Protein AF-A0A522KPE3-F1 (afdb_monomer)

Mean predicted aligned error: 4.63 Å

Sequence (146 aa):
MMLVTSAAWFEASLLEARNASLITDRLQAFHAADGALSLCTRALVNGSMFAPSAPLQPGEPAGWRQKGTFEAQAVVPVVTWPGSARLPQCLVEAWRIDSRPAARAFVVTARGFGVDDDTQSWLQAQIVFEGTRVERHWRRVVARPF

Structure (mmCIF, N/CA/C/O backbone):
data_AF-A0A522KPE3-F1
#
_entry.id   AF-A0A522KPE3-F1
#
loop_
_atom_site.group_PDB
_atom_site.id
_atom_site.type_symbol
_atom_site.label_atom_id
_atom_site.label_alt_id
_atom_site.label_comp_id
_atom_site.label_asym_id
_atom_site.label_entity_id
_atom_site.label_seq_id
_atom_site.pdbx_PDB_ins_code
_atom_site.Cartn_x
_atom_site.Cartn_y
_atom_site.Cartn_z
_atom_site.occupancy
_atom_site.B_iso_or_equiv
_atom_site.auth_seq_id
_atom_site.auth_comp_id
_atom_site.auth_asym_id
_atom_site.auth_atom_id
_atom_site.pdbx_PDB_model_num
ATOM 1 N N . MET A 1 1 ? 36.578 16.292 -35.409 1.00 63.03 1 MET A N 1
ATOM 2 C CA . MET A 1 1 ? 35.733 16.847 -34.326 1.00 63.03 1 MET A CA 1
ATOM 3 C C . MET A 1 1 ? 34.262 16.424 -34.404 1.00 63.03 1 MET A C 1
ATOM 5 O O . MET A 1 1 ? 33.713 16.173 -33.345 1.00 63.03 1 MET A O 1
ATOM 9 N N . MET A 1 2 ? 33.641 16.246 -35.585 1.00 75.88 2 MET A N 1
ATOM 10 C CA . MET A 1 2 ? 32.237 15.775 -35.690 1.00 75.88 2 MET A CA 1
ATOM 11 C C . MET A 1 2 ? 31.955 14.411 -35.027 1.00 75.88 2 MET A C 1
ATOM 13 O O . MET A 1 2 ? 30.932 14.256 -34.376 1.00 75.88 2 MET A O 1
ATOM 17 N N . LEU A 1 3 ? 32.862 13.431 -35.137 1.00 81.12 3 LEU A N 1
ATOM 18 C CA . LEU A 1 3 ? 32.642 12.099 -34.545 1.00 81.12 3 LEU A CA 1
ATOM 19 C C . LEU A 1 3 ? 32.606 12.124 -33.011 1.00 81.12 3 LEU A C 1
ATOM 21 O O . LEU A 1 3 ? 31.800 11.430 -32.403 1.00 81.12 3 LEU A O 1
ATOM 25 N N . VAL A 1 4 ? 33.446 12.960 -32.390 1.00 81.69 4 VAL A N 1
ATOM 26 C CA . VAL A 1 4 ? 33.497 13.110 -30.927 1.00 81.69 4 VAL A CA 1
ATOM 27 C C . VAL A 1 4 ? 32.208 13.746 -30.416 1.00 81.69 4 VAL A C 1
ATOM 29 O O . VAL A 1 4 ? 31.653 13.289 -29.422 1.00 81.69 4 VAL A O 1
ATOM 32 N N . THR A 1 5 ? 31.686 14.756 -31.120 1.00 85.75 5 THR A N 1
ATOM 33 C CA . THR A 1 5 ? 30.407 15.364 -30.747 1.00 85.75 5 THR A CA 1
ATOM 34 C C . THR A 1 5 ? 29.259 14.380 -30.948 1.00 85.75 5 THR A C 1
ATOM 36 O O . THR A 1 5 ? 28.463 14.213 -30.034 1.00 85.75 5 THR A O 1
ATOM 39 N N . SER A 1 6 ? 29.188 13.670 -32.081 1.00 90.12 6 SER A N 1
ATOM 40 C CA . SER A 1 6 ? 28.140 12.666 -32.324 1.00 90.12 6 SER A CA 1
ATOM 41 C C . SER A 1 6 ? 28.137 11.543 -31.282 1.00 90.12 6 SER A C 1
ATOM 43 O O . SER A 1 6 ? 27.066 11.165 -30.816 1.00 90.12 6 SER A O 1
ATOM 45 N N . ALA A 1 7 ? 29.313 11.053 -30.872 1.00 90.81 7 ALA A N 1
ATOM 46 C CA . ALA A 1 7 ? 29.426 10.063 -29.802 1.00 90.81 7 ALA A CA 1
ATOM 47 C C . ALA A 1 7 ? 28.911 10.613 -28.460 1.00 90.81 7 ALA A C 1
ATOM 49 O O . ALA A 1 7 ? 28.116 9.956 -27.794 1.00 90.81 7 ALA A O 1
ATOM 50 N N . ALA A 1 8 ? 29.284 11.845 -28.098 1.00 91.75 8 ALA A N 1
ATOM 51 C CA . ALA A 1 8 ? 28.796 12.483 -26.875 1.00 91.75 8 ALA A CA 1
ATOM 52 C C . ALA A 1 8 ? 27.266 12.678 -26.873 1.00 91.75 8 ALA A C 1
ATOM 54 O O . ALA A 1 8 ? 26.616 12.418 -25.863 1.00 91.75 8 ALA A O 1
ATOM 55 N N . TRP A 1 9 ? 26.674 13.085 -28.003 1.00 92.00 9 TRP A N 1
ATOM 56 C CA . TRP A 1 9 ? 25.217 13.223 -28.147 1.00 92.00 9 TRP A CA 1
ATOM 57 C C . TRP A 1 9 ? 24.482 11.885 -28.035 1.00 92.00 9 TRP A C 1
ATOM 59 O O . TRP A 1 9 ? 23.398 11.827 -27.450 1.00 92.00 9 TRP A O 1
ATOM 69 N N . PHE A 1 10 ? 25.058 10.813 -28.580 1.00 93.75 10 PHE A N 1
ATOM 70 C CA . PHE A 1 10 ? 24.488 9.474 -28.472 1.00 93.75 10 PHE A CA 1
ATOM 71 C C . PHE A 1 10 ? 24.475 8.986 -27.019 1.00 93.75 10 PHE A C 1
ATOM 73 O O . PHE A 1 10 ? 23.423 8.577 -26.529 1.00 93.75 10 PHE A O 1
ATOM 80 N N . GLU A 1 11 ? 25.594 9.115 -26.302 1.00 95.44 11 GLU A N 1
ATOM 81 C CA . GLU A 1 11 ? 25.673 8.754 -24.880 1.00 95.44 11 GLU A CA 1
ATOM 82 C C . GLU A 1 11 ? 24.715 9.586 -24.018 1.00 95.44 11 GLU A C 1
ATOM 84 O O . GLU A 1 11 ? 24.019 9.041 -23.161 1.00 95.44 11 GLU A O 1
ATOM 89 N N . ALA A 1 12 ? 24.600 10.892 -24.286 1.00 94.44 12 ALA A N 1
ATOM 90 C CA . ALA A 1 12 ? 23.625 11.747 -23.612 1.00 94.44 12 ALA A CA 1
ATOM 91 C C . ALA A 1 12 ? 22.182 11.280 -23.871 1.00 94.44 12 ALA A C 1
ATOM 93 O O . ALA A 1 12 ? 21.390 11.160 -22.940 1.00 94.44 12 ALA A O 1
ATOM 94 N N . SER A 1 13 ? 21.849 10.942 -25.119 1.00 95.25 13 SER A N 1
ATOM 95 C CA . SER A 1 13 ? 20.512 10.451 -25.482 1.00 95.25 13 SER A CA 1
ATOM 96 C C . SER A 1 13 ? 20.192 9.105 -24.822 1.00 95.25 13 SER A C 1
ATOM 98 O O . SER A 1 13 ? 19.067 8.885 -24.376 1.00 95.25 13 SER A O 1
ATOM 100 N N . LEU A 1 14 ? 21.179 8.207 -24.715 1.00 96.31 14 LEU A N 1
ATOM 101 C CA . LEU A 1 14 ? 21.033 6.941 -23.994 1.00 96.31 14 LEU A CA 1
ATOM 102 C C . LEU A 1 14 ? 20.814 7.154 -22.495 1.00 96.31 14 LEU A C 1
ATOM 104 O O . LEU A 1 14 ? 19.989 6.461 -21.894 1.00 96.31 14 LEU A O 1
ATOM 108 N N . LEU A 1 15 ? 21.537 8.096 -21.887 1.00 96.75 15 LEU A N 1
ATOM 109 C CA . LEU A 1 15 ? 21.359 8.445 -20.482 1.00 96.75 15 LEU A CA 1
ATOM 110 C C . LEU A 1 15 ? 19.945 8.981 -20.220 1.00 96.75 15 LEU A C 1
ATOM 112 O O . LEU A 1 15 ? 19.282 8.510 -19.295 1.00 96.75 15 LEU A O 1
ATOM 116 N N . GLU A 1 16 ? 19.460 9.895 -21.062 1.00 96.00 16 GLU A N 1
ATOM 117 C CA . GLU A 1 16 ? 18.104 10.447 -20.961 1.00 96.00 16 GLU A CA 1
ATOM 118 C C . GLU A 1 16 ? 17.030 9.367 -21.132 1.00 96.00 16 GLU A C 1
ATOM 120 O O . GLU A 1 16 ? 16.095 9.286 -20.334 1.00 96.00 16 GLU A O 1
ATOM 125 N N . ALA A 1 17 ? 17.188 8.469 -22.110 1.00 95.62 17 ALA A N 1
ATOM 126 C CA . ALA A 1 17 ? 16.257 7.360 -22.315 1.00 95.62 17 ALA A CA 1
ATOM 127 C C . ALA A 1 17 ? 16.183 6.427 -21.092 1.00 95.62 17 ALA A C 1
ATOM 129 O O . ALA A 1 17 ? 15.095 6.027 -20.668 1.00 95.62 17 ALA A O 1
ATOM 130 N N . ARG A 1 18 ? 17.331 6.113 -20.476 1.00 94.69 18 ARG A N 1
ATOM 131 C CA . ARG A 1 18 ? 17.386 5.315 -19.240 1.00 94.69 18 ARG A CA 1
ATOM 132 C C . ARG A 1 18 ? 16.726 6.044 -18.073 1.00 94.69 18 ARG A C 1
ATOM 134 O O . ARG A 1 18 ? 15.966 5.430 -17.329 1.00 94.69 18 ARG A O 1
ATOM 141 N N . ASN A 1 19 ? 16.979 7.342 -17.925 1.00 95.19 19 ASN A N 1
ATOM 142 C CA . ASN A 1 19 ? 16.378 8.145 -16.866 1.00 95.19 19 ASN A CA 1
ATOM 143 C C . ASN A 1 19 ? 14.849 8.214 -17.004 1.00 95.19 19 ASN A C 1
ATOM 145 O O . ASN A 1 19 ? 14.135 7.994 -16.026 1.00 95.19 19 ASN A O 1
ATOM 149 N N . ALA A 1 20 ? 14.342 8.425 -18.222 1.00 95.62 20 ALA A N 1
ATOM 150 C CA . ALA A 1 20 ? 12.910 8.404 -18.504 1.00 95.62 20 ALA A CA 1
ATOM 151 C C . ALA A 1 20 ? 12.279 7.060 -18.106 1.00 95.62 20 ALA A C 1
ATOM 153 O O . ALA A 1 20 ? 11.282 7.046 -17.387 1.00 95.62 20 ALA A O 1
ATOM 154 N N . SER A 1 21 ? 12.907 5.937 -18.477 1.00 94.31 21 SER A N 1
ATOM 155 C CA . SER A 1 21 ? 12.441 4.601 -18.085 1.00 94.31 21 SER A CA 1
ATOM 156 C C . SER A 1 21 ? 12.389 4.422 -16.564 1.00 94.31 21 SER A C 1
ATOM 158 O O . SER A 1 21 ? 11.400 3.911 -16.044 1.00 94.31 21 SER A O 1
ATOM 160 N N . LEU A 1 22 ? 13.420 4.869 -15.836 1.00 94.75 22 LEU A N 1
ATOM 161 C CA . LEU A 1 22 ? 13.467 4.787 -14.370 1.00 94.75 22 LEU A CA 1
ATOM 162 C C . LEU A 1 22 ? 12.395 5.655 -13.698 1.00 94.75 22 LEU A C 1
ATOM 164 O O . LEU A 1 22 ? 11.862 5.288 -12.650 1.00 94.75 22 LEU A O 1
ATOM 168 N N . ILE A 1 23 ? 12.086 6.823 -14.264 1.00 96.06 23 ILE A N 1
ATOM 169 C CA . ILE A 1 23 ? 11.023 7.698 -13.756 1.00 96.06 23 ILE A CA 1
ATOM 170 C C . ILE A 1 23 ? 9.658 7.054 -13.993 1.00 96.06 23 ILE A C 1
ATOM 172 O O . ILE A 1 23 ? 8.858 6.985 -13.060 1.00 96.06 23 ILE A O 1
ATOM 176 N N . THR A 1 24 ? 9.398 6.552 -15.202 1.00 95.88 24 THR A N 1
ATOM 177 C CA . THR A 1 24 ? 8.147 5.857 -15.531 1.00 95.88 24 THR A CA 1
ATOM 178 C C . THR A 1 24 ? 7.913 4.670 -14.604 1.00 95.88 24 THR A C 1
ATOM 180 O O . THR A 1 24 ? 6.823 4.530 -14.054 1.00 95.88 24 THR A O 1
ATOM 183 N N . ASP A 1 25 ? 8.946 3.865 -14.366 1.00 96.50 25 ASP A N 1
ATOM 184 C CA . ASP A 1 25 ? 8.871 2.701 -13.488 1.00 96.50 25 ASP A CA 1
ATOM 185 C C . ASP A 1 25 ? 8.509 3.089 -12.039 1.00 96.50 25 ASP A C 1
ATOM 187 O O . ASP A 1 25 ? 7.596 2.527 -11.425 1.00 96.50 25 ASP A O 1
ATOM 191 N N . ARG A 1 26 ? 9.138 4.150 -11.508 1.00 95.62 26 ARG A N 1
ATOM 192 C CA . ARG A 1 26 ? 8.806 4.699 -10.180 1.00 95.62 26 ARG A CA 1
ATOM 193 C C . ARG A 1 26 ? 7.390 5.261 -10.102 1.00 95.62 26 ARG A C 1
ATOM 195 O O . ARG A 1 26 ? 6.717 5.049 -9.094 1.00 95.62 26 ARG A O 1
ATOM 202 N N . LEU A 1 27 ? 6.929 5.969 -11.134 1.00 96.19 27 LEU A N 1
ATOM 203 C CA . LEU A 1 27 ? 5.559 6.487 -11.193 1.00 96.19 27 LEU A CA 1
ATOM 204 C C . LEU A 1 27 ? 4.545 5.347 -11.196 1.00 96.19 27 LEU A C 1
ATOM 206 O O . LEU A 1 27 ? 3.529 5.419 -10.507 1.00 96.19 27 LEU A O 1
ATOM 210 N N . GLN A 1 28 ? 4.839 4.269 -11.916 1.00 96.69 28 GLN A N 1
ATOM 211 C CA . GLN A 1 28 ? 3.979 3.099 -11.941 1.00 96.69 28 GLN A CA 1
ATOM 212 C C . GLN A 1 28 ? 3.897 2.424 -10.568 1.00 96.69 28 GLN A C 1
ATOM 214 O O . GLN A 1 28 ? 2.796 2.132 -10.096 1.00 96.69 28 GLN A O 1
ATOM 219 N N . ALA A 1 29 ? 5.034 2.258 -9.884 1.00 97.50 29 ALA A N 1
ATOM 220 C CA . ALA A 1 29 ? 5.063 1.761 -8.512 1.00 97.50 29 ALA A CA 1
ATOM 221 C C . ALA A 1 29 ? 4.259 2.657 -7.560 1.00 97.50 29 ALA A C 1
ATOM 223 O O . ALA A 1 29 ? 3.510 2.156 -6.718 1.00 97.50 29 ALA A O 1
ATOM 224 N N . PHE A 1 30 ? 4.377 3.980 -7.704 1.00 97.12 30 PHE A N 1
ATOM 225 C CA . PHE A 1 30 ? 3.629 4.945 -6.903 1.00 97.12 30 PHE A CA 1
ATOM 226 C C . PHE A 1 30 ? 2.120 4.836 -7.141 1.00 97.12 30 PHE A C 1
ATOM 228 O O . PHE A 1 30 ? 1.362 4.744 -6.179 1.00 97.12 30 PHE A O 1
ATOM 235 N N . HIS A 1 31 ? 1.677 4.774 -8.399 1.00 96.88 31 HIS A N 1
ATOM 236 C CA . HIS A 1 31 ? 0.262 4.606 -8.733 1.00 96.88 31 HIS A CA 1
ATOM 237 C C . HIS A 1 31 ? -0.302 3.281 -8.223 1.00 96.88 31 HIS A C 1
ATOM 239 O O . HIS A 1 31 ? -1.425 3.246 -7.724 1.00 96.88 31 HIS A O 1
ATOM 245 N N . ALA A 1 32 ? 0.480 2.203 -8.293 1.00 97.56 32 ALA A N 1
ATOM 246 C CA . ALA A 1 32 ? 0.101 0.919 -7.720 1.00 97.56 32 ALA A CA 1
ATOM 247 C C . ALA A 1 32 ? -0.080 1.013 -6.195 1.00 97.56 32 ALA A C 1
ATOM 249 O O . ALA A 1 32 ? -1.069 0.515 -5.652 1.00 97.56 32 ALA A O 1
ATOM 250 N N . ALA A 1 33 ? 0.834 1.701 -5.503 1.00 97.50 33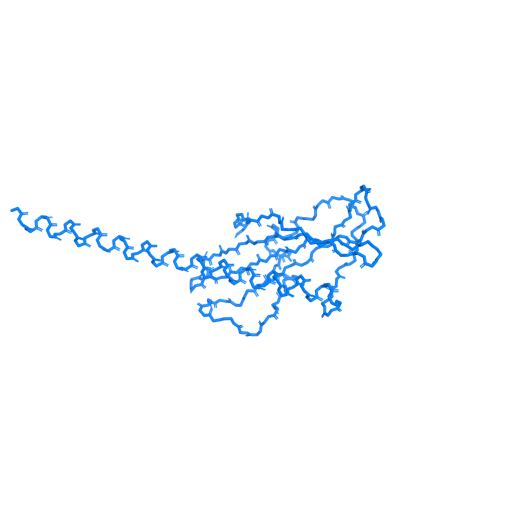 ALA A N 1
ATOM 251 C CA . ALA A 1 33 ? 0.746 1.915 -4.062 1.00 97.50 33 ALA A CA 1
ATOM 252 C C . ALA A 1 33 ? -0.467 2.782 -3.689 1.00 97.50 33 ALA A C 1
ATOM 254 O O . ALA A 1 33 ? -1.190 2.453 -2.750 1.00 97.50 33 ALA A O 1
ATOM 255 N N . ASP A 1 34 ? -0.714 3.864 -4.429 1.00 97.12 34 ASP A N 1
ATOM 256 C CA . ASP A 1 34 ? -1.825 4.789 -4.182 1.00 97.12 34 ASP A CA 1
ATOM 257 C C . ASP A 1 34 ? -3.183 4.131 -4.445 1.00 97.12 34 ASP A C 1
ATOM 259 O O . ASP A 1 34 ? -4.112 4.246 -3.640 1.00 97.12 34 ASP A O 1
ATOM 263 N N . GLY A 1 35 ? -3.269 3.340 -5.517 1.00 96.88 35 GLY A N 1
ATOM 264 C CA . GLY A 1 35 ? -4.430 2.516 -5.824 1.00 96.88 35 GLY A CA 1
ATOM 265 C C . GLY A 1 35 ? -4.740 1.530 -4.701 1.00 96.88 35 GLY A C 1
ATOM 266 O O . GLY A 1 35 ? -5.867 1.503 -4.200 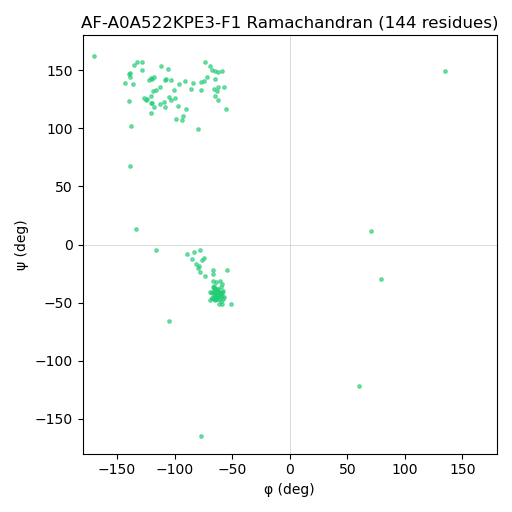1.00 96.88 35 GLY A O 1
ATOM 267 N N . ALA A 1 36 ? -3.747 0.761 -4.242 1.00 97.44 36 ALA A N 1
ATOM 268 C CA . ALA A 1 36 ? -3.942 -0.157 -3.120 1.00 97.44 36 ALA A CA 1
ATOM 269 C C . ALA A 1 36 ? -4.311 0.571 -1.821 1.00 97.44 36 ALA A C 1
ATOM 271 O O . ALA A 1 36 ? -5.218 0.125 -1.116 1.00 97.44 36 ALA A O 1
ATOM 272 N N . LEU A 1 37 ? -3.680 1.710 -1.521 1.00 97.38 37 LEU A N 1
ATOM 273 C CA . LEU A 1 37 ? -4.013 2.520 -0.349 1.00 97.38 37 LEU A CA 1
ATOM 274 C C . LEU A 1 37 ? -5.475 2.979 -0.392 1.00 97.38 37 LEU A C 1
ATOM 276 O O . LEU A 1 37 ? -6.219 2.803 0.576 1.00 97.38 37 LEU A O 1
ATOM 280 N N . SER A 1 38 ? -5.910 3.519 -1.527 1.00 96.69 38 SER A N 1
ATOM 281 C CA . SER A 1 38 ? -7.277 3.999 -1.738 1.00 96.69 38 SER A CA 1
ATOM 282 C C . SER A 1 38 ? -8.305 2.872 -1.633 1.00 96.69 38 SER A C 1
ATOM 284 O O . SER A 1 38 ? -9.338 3.021 -0.978 1.00 96.69 38 SER A O 1
ATOM 286 N N . LEU A 1 39 ? -8.017 1.711 -2.223 1.00 97.12 39 LEU A N 1
ATOM 287 C CA . LEU A 1 39 ? -8.908 0.555 -2.179 1.00 97.12 39 LEU A CA 1
ATOM 288 C C . LEU A 1 39 ? -9.027 -0.028 -0.770 1.00 97.12 39 LEU A C 1
ATOM 290 O O . LEU A 1 39 ? -10.141 -0.249 -0.299 1.00 97.12 39 LEU A O 1
ATOM 294 N N . CYS A 1 40 ? -7.913 -0.219 -0.063 1.00 97.00 40 CYS A N 1
ATOM 295 C CA . CYS A 1 40 ? -7.937 -0.787 1.283 1.00 97.00 40 CYS A CA 1
ATOM 296 C C . CYS A 1 40 ? -8.559 0.166 2.301 1.00 97.00 40 CYS A C 1
ATOM 298 O O . CYS A 1 40 ? -9.368 -0.256 3.124 1.00 97.00 40 CYS A O 1
ATOM 300 N N . THR A 1 41 ? -8.259 1.466 2.222 1.00 96.44 41 THR A N 1
ATOM 301 C CA . THR A 1 41 ? -8.903 2.462 3.093 1.00 96.44 41 THR A CA 1
ATOM 302 C C . THR A 1 41 ? -10.407 2.549 2.833 1.00 96.44 41 THR A C 1
ATOM 304 O O . THR A 1 41 ? -11.186 2.634 3.782 1.00 96.44 41 THR A O 1
ATOM 307 N N . ARG A 1 42 ? -10.853 2.468 1.572 1.00 96.25 42 ARG A N 1
ATOM 308 C CA . ARG A 1 42 ? -12.282 2.400 1.237 1.00 96.25 42 ARG A CA 1
ATOM 309 C C . ARG A 1 42 ? -12.925 1.121 1.763 1.00 96.25 4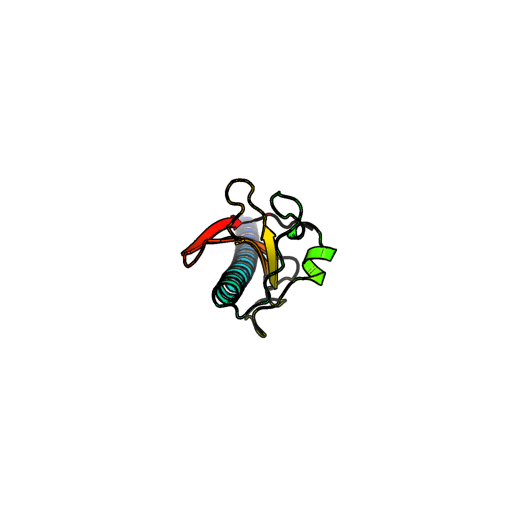2 ARG A C 1
ATOM 311 O O . ARG A 1 42 ? -13.991 1.196 2.369 1.00 96.25 42 ARG A O 1
ATOM 318 N N . ALA A 1 43 ? -12.279 -0.027 1.570 1.00 96.38 43 ALA A N 1
ATOM 319 C CA . ALA A 1 43 ? -12.788 -1.312 2.028 1.00 96.38 43 ALA A CA 1
ATOM 320 C C . ALA A 1 43 ? -12.906 -1.373 3.558 1.00 96.38 43 ALA A C 1
ATOM 322 O O . ALA A 1 43 ? -13.898 -1.895 4.069 1.00 96.38 43 ALA A O 1
ATOM 323 N N . LEU A 1 44 ? -11.938 -0.785 4.268 1.00 95.44 44 LEU A N 1
ATOM 324 C CA . LEU A 1 44 ? -11.936 -0.637 5.721 1.00 95.44 44 LEU A CA 1
ATOM 325 C C . LEU A 1 44 ? -13.088 0.254 6.199 1.00 95.44 44 LEU A C 1
ATOM 327 O O . LEU A 1 44 ? -13.814 -0.121 7.114 1.00 95.44 44 LEU A O 1
ATOM 331 N N . VAL A 1 45 ? -13.293 1.415 5.566 1.00 95.25 45 VAL A N 1
ATOM 332 C CA . VAL A 1 45 ? -14.384 2.330 5.945 1.00 95.25 45 VAL A CA 1
ATOM 333 C C . VAL A 1 45 ? -15.762 1.745 5.655 1.00 95.25 45 VAL A C 1
ATOM 335 O O . VAL A 1 45 ? -16.678 1.929 6.450 1.00 95.25 45 VAL A O 1
ATOM 338 N N . ASN A 1 46 ? -15.904 1.001 4.562 1.00 95.00 46 ASN A N 1
ATOM 339 C CA . ASN A 1 46 ? -17.160 0.343 4.213 1.00 95.00 46 ASN A CA 1
ATOM 340 C C . ASN A 1 46 ? -17.420 -0.939 5.025 1.00 95.00 46 ASN A C 1
ATOM 342 O O . ASN A 1 46 ? -18.460 -1.563 4.841 1.00 95.00 46 ASN A O 1
ATOM 346 N N . GLY A 1 47 ? -16.481 -1.374 5.875 1.00 92.50 47 GLY A N 1
ATOM 347 C CA . GLY A 1 47 ? -16.598 -2.618 6.644 1.00 92.50 47 GLY A CA 1
ATOM 348 C C . GLY A 1 47 ? -16.485 -3.900 5.810 1.00 92.50 47 GLY A C 1
ATOM 349 O O . GLY A 1 47 ? -16.767 -4.981 6.311 1.00 92.50 47 GLY A O 1
ATOM 350 N N . SER A 1 48 ? -16.065 -3.798 4.546 1.00 92.81 48 SER A N 1
ATOM 351 C CA . SER A 1 48 ? -15.869 -4.940 3.634 1.00 92.81 48 SER A CA 1
ATOM 352 C C . SER A 1 48 ? -14.511 -5.639 3.793 1.00 92.81 48 SER A C 1
ATOM 354 O O . SER A 1 48 ? -14.264 -6.660 3.160 1.00 92.81 48 SER A O 1
ATOM 356 N N . MET A 1 49 ? -13.623 -5.085 4.620 1.00 92.31 49 MET A N 1
ATOM 357 C CA . MET A 1 49 ? -12.321 -5.652 4.967 1.00 92.31 49 MET A CA 1
ATOM 358 C C . MET A 1 49 ? -12.265 -5.936 6.468 1.00 92.31 49 MET A C 1
ATOM 360 O O . MET A 1 49 ? -12.783 -5.158 7.272 1.00 92.31 49 MET A O 1
ATOM 364 N N . PHE A 1 50 ? -11.594 -7.025 6.847 1.00 86.44 50 PHE A N 1
ATOM 365 C CA . PHE A 1 50 ? -11.315 -7.319 8.248 1.00 86.44 50 PHE A CA 1
ATOM 366 C C . PHE A 1 50 ? -10.436 -6.222 8.865 1.00 86.44 50 PHE A C 1
ATOM 368 O O . PHE A 1 50 ? -9.347 -5.929 8.372 1.00 86.44 50 PHE A O 1
ATOM 375 N N . ALA A 1 51 ? -10.910 -5.629 9.958 1.00 87.50 51 ALA A N 1
ATOM 376 C CA . ALA A 1 51 ? -10.165 -4.647 10.729 1.00 87.50 51 ALA A CA 1
ATOM 377 C C . ALA A 1 51 ? -9.550 -5.331 11.962 1.00 87.50 51 ALA A C 1
ATOM 379 O O . ALA A 1 51 ? -10.306 -5.924 12.739 1.00 87.50 51 ALA A O 1
ATOM 380 N N . PRO A 1 52 ? -8.229 -5.224 12.196 1.00 90.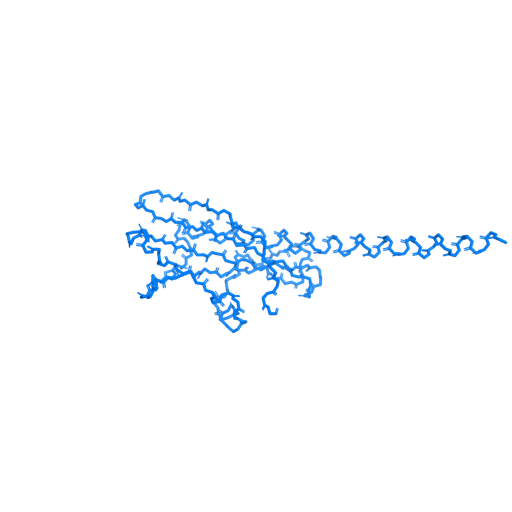25 52 PRO A N 1
ATOM 381 C CA . PRO A 1 52 ? -7.618 -5.763 13.404 1.00 90.25 52 PRO A CA 1
ATOM 382 C C . PRO A 1 52 ? -8.234 -5.149 14.668 1.00 90.25 52 PRO A C 1
ATOM 384 O O . PRO A 1 52 ? -8.656 -3.987 14.680 1.00 90.25 52 PRO A O 1
ATOM 387 N N . SER A 1 53 ? -8.268 -5.918 15.755 1.00 86.56 53 SER A N 1
ATOM 388 C CA . SER A 1 53 ? -8.653 -5.404 17.071 1.00 86.56 53 SER A CA 1
ATOM 389 C C . SER A 1 53 ? -7.644 -4.369 17.571 1.00 86.56 53 SER A C 1
ATOM 391 O O . SER A 1 53 ? -6.451 -4.473 17.282 1.00 86.56 53 SER A O 1
ATOM 393 N N . ALA A 1 54 ? -8.111 -3.395 18.356 1.00 82.88 54 ALA A N 1
ATOM 394 C CA . ALA A 1 54 ? -7.235 -2.390 18.950 1.00 82.88 54 ALA A CA 1
ATOM 395 C C . ALA A 1 54 ? -6.133 -3.051 19.806 1.00 82.88 54 ALA A C 1
ATOM 397 O O . ALA A 1 54 ? -6.438 -3.973 20.571 1.00 82.88 54 ALA A O 1
ATOM 398 N N . PRO A 1 55 ? -4.867 -2.605 19.695 1.00 84.62 55 PRO A N 1
ATOM 399 C CA . PRO A 1 55 ? -3.786 -3.144 20.507 1.00 84.62 55 PRO A CA 1
ATOM 400 C C . PRO A 1 55 ? -3.980 -2.777 21.982 1.00 84.62 55 PRO A C 1
ATOM 402 O O . PRO A 1 55 ? -4.540 -1.731 22.316 1.00 84.62 55 PRO A O 1
ATOM 405 N N . LEU A 1 56 ? -3.483 -3.641 22.872 1.00 78.69 56 LEU A N 1
ATOM 406 C CA . LEU A 1 56 ? -3.520 -3.421 24.323 1.00 78.69 56 LEU A CA 1
ATOM 407 C C . LEU A 1 56 ? -2.655 -2.226 24.739 1.00 78.69 56 LEU A C 1
ATOM 409 O O . LEU A 1 56 ? -3.050 -1.440 25.600 1.00 78.69 56 LEU A O 1
ATOM 413 N N . GLN A 1 57 ? -1.479 -2.095 24.121 1.00 80.62 57 GLN A N 1
ATOM 414 C CA . GLN A 1 57 ? -0.558 -1.000 24.390 1.00 80.62 57 GLN A CA 1
ATOM 415 C C . GLN A 1 57 ? -0.820 0.182 23.454 1.00 80.62 57 GLN A C 1
ATOM 417 O O . GLN A 1 57 ? -1.099 -0.016 22.268 1.00 80.62 57 GLN A O 1
ATOM 422 N N . PRO A 1 58 ? -0.722 1.415 23.971 1.00 81.31 58 PRO A N 1
ATOM 423 C CA . PRO A 1 58 ? -0.707 2.591 23.128 1.00 81.31 58 PRO A CA 1
ATOM 424 C C . PRO A 1 58 ? 0.616 2.752 22.393 1.00 81.31 58 PRO A C 1
ATOM 426 O O . PRO A 1 58 ? 1.657 2.263 22.826 1.00 81.31 58 PRO A O 1
ATOM 429 N N . GLY A 1 59 ? 0.559 3.480 21.286 1.00 85.06 59 GLY A N 1
ATOM 430 C CA . GLY A 1 59 ? 1.715 3.739 20.438 1.00 85.06 59 GLY A CA 1
ATOM 431 C C . GLY A 1 59 ? 1.379 3.543 18.971 1.00 85.06 59 GLY A C 1
ATOM 432 O O . GLY A 1 59 ? 0.496 2.762 18.615 1.00 85.06 59 GLY A O 1
ATOM 433 N N . GLU A 1 60 ? 2.061 4.299 18.115 1.00 88.56 60 GLU A N 1
ATOM 434 C CA . GLU A 1 60 ? 1.905 4.152 16.672 1.00 88.56 60 GLU A CA 1
ATOM 435 C C . GLU A 1 60 ? 2.403 2.764 16.233 1.00 88.56 60 GLU A C 1
ATOM 437 O O . GLU A 1 60 ? 3.539 2.401 16.559 1.00 88.56 60 GLU A O 1
ATOM 442 N N . PRO A 1 61 ? 1.593 1.987 15.492 1.00 93.00 61 PRO A N 1
ATOM 443 C CA . PRO A 1 61 ? 2.017 0.686 15.004 1.00 93.00 61 PRO A CA 1
ATOM 444 C C . PRO A 1 61 ? 3.169 0.820 13.997 1.00 93.00 61 PRO A C 1
ATOM 446 O O . PRO A 1 61 ? 3.226 1.738 13.172 1.00 93.00 61 PRO A O 1
ATOM 449 N N . ALA A 1 62 ? 4.108 -0.121 14.076 1.00 93.38 62 ALA A N 1
ATOM 450 C CA . ALA A 1 62 ? 5.317 -0.143 13.256 1.00 93.38 62 ALA A CA 1
ATOM 451 C C . ALA A 1 62 ? 5.602 -1.524 12.642 1.00 93.38 62 ALA A C 1
ATOM 453 O O . ALA A 1 62 ? 6.702 -1.744 12.131 1.00 93.38 62 ALA A O 1
ATOM 454 N N . GLY A 1 63 ? 4.634 -2.447 12.674 1.00 93.62 63 GLY A N 1
ATOM 455 C CA . GLY A 1 63 ? 4.761 -3.785 12.101 1.00 93.62 63 GLY A CA 1
ATOM 456 C C . GLY A 1 63 ? 5.014 -3.745 10.597 1.00 93.62 63 GLY A C 1
ATOM 457 O O . GLY A 1 63 ? 5.795 -4.550 10.098 1.00 93.62 63 GLY A O 1
ATOM 458 N N . TRP A 1 64 ? 4.495 -2.734 9.890 1.00 94.88 64 TRP A N 1
ATOM 459 C CA . TRP A 1 64 ? 4.807 -2.481 8.479 1.00 94.88 64 TRP A CA 1
ATOM 460 C C . TRP A 1 64 ? 6.307 -2.352 8.157 1.00 94.88 64 TRP A C 1
ATOM 462 O O . TRP A 1 64 ? 6.697 -2.551 7.008 1.00 94.88 64 TRP A O 1
ATOM 472 N N . ARG A 1 65 ? 7.164 -2.026 9.139 1.00 95.75 65 ARG A N 1
ATOM 473 C CA . ARG A 1 65 ? 8.624 -1.954 8.942 1.00 95.75 65 ARG A CA 1
ATOM 474 C C . ARG A 1 65 ? 9.297 -3.323 8.939 1.00 95.75 65 ARG A C 1
ATOM 476 O O . ARG A 1 65 ? 10.433 -3.442 8.498 1.00 95.75 65 ARG A O 1
ATOM 483 N N . GLN A 1 66 ? 8.629 -4.345 9.462 1.00 96.50 66 GLN A N 1
ATOM 484 C CA . GLN A 1 66 ? 9.162 -5.695 9.572 1.00 96.50 66 GLN A CA 1
ATOM 485 C C . GLN A 1 66 ? 8.662 -6.531 8.397 1.00 96.50 66 GLN A C 1
ATOM 487 O O . GLN A 1 66 ? 7.461 -6.760 8.263 1.00 96.50 66 GLN A O 1
ATOM 492 N N . LYS A 1 67 ? 9.589 -7.038 7.575 1.00 95.31 67 LYS A N 1
ATOM 493 C CA . LYS A 1 67 ? 9.261 -7.834 6.382 1.00 95.31 67 LYS A CA 1
ATOM 494 C C . LYS A 1 67 ? 8.301 -8.986 6.681 1.00 95.31 67 LYS A C 1
ATOM 496 O O . LYS A 1 67 ? 7.267 -9.088 6.033 1.00 95.31 67 LYS A O 1
ATOM 501 N N . GLY A 1 68 ? 8.611 -9.807 7.687 1.00 95.81 68 GLY A N 1
ATOM 502 C CA . GLY A 1 68 ? 7.787 -10.968 8.041 1.00 95.81 68 GLY A CA 1
ATOM 503 C C . GLY A 1 68 ? 6.364 -10.589 8.459 1.00 95.81 68 GLY A C 1
ATOM 504 O O . GLY A 1 68 ? 5.409 -11.214 8.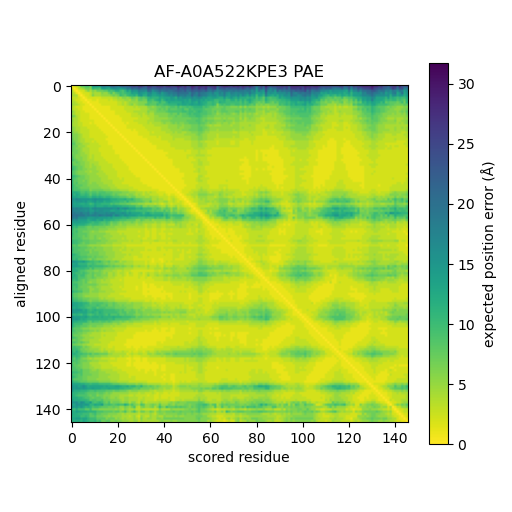012 1.00 95.81 68 GLY A O 1
ATOM 505 N N . THR A 1 69 ? 6.215 -9.527 9.253 1.00 94.38 69 THR A N 1
ATOM 506 C CA . THR A 1 69 ? 4.905 -9.018 9.684 1.00 94.38 69 THR A CA 1
ATOM 507 C C . THR A 1 69 ? 4.105 -8.485 8.501 1.00 94.38 69 THR A C 1
ATOM 509 O O . THR A 1 69 ? 2.940 -8.845 8.339 1.00 94.38 69 THR A O 1
ATOM 512 N N . PHE A 1 70 ? 4.737 -7.673 7.646 1.00 96.38 70 PHE A N 1
ATOM 513 C CA . PHE A 1 70 ? 4.082 -7.134 6.461 1.00 96.38 70 PHE A CA 1
ATOM 514 C C . PHE A 1 70 ? 3.644 -8.250 5.515 1.00 96.38 70 PHE A C 1
ATOM 516 O O . PHE A 1 70 ? 2.483 -8.303 5.137 1.00 96.38 70 PHE A O 1
ATOM 523 N N . GLU A 1 71 ? 4.536 -9.170 5.154 1.00 94.88 71 GLU A N 1
ATOM 524 C CA . GLU A 1 71 ? 4.233 -10.223 4.179 1.00 94.88 71 GLU A CA 1
ATOM 525 C C . GLU A 1 71 ? 3.192 -11.228 4.684 1.00 94.88 71 GLU A C 1
ATOM 527 O O . GLU A 1 71 ? 2.400 -11.717 3.884 1.00 94.88 71 GLU A O 1
ATOM 532 N N . ALA A 1 72 ? 3.138 -11.495 5.992 1.00 95.31 72 ALA A N 1
ATOM 533 C CA . ALA A 1 72 ? 2.150 -12.402 6.576 1.00 95.31 72 ALA A CA 1
ATOM 534 C C . ALA A 1 72 ? 0.732 -11.812 6.646 1.00 95.31 72 ALA A C 1
ATOM 536 O O . ALA A 1 72 ? -0.241 -12.562 6.664 1.00 95.31 72 ALA A O 1
ATOM 537 N N . GLN A 1 73 ? 0.609 -10.486 6.731 1.00 95.06 73 GLN A N 1
ATOM 538 C CA . GLN A 1 73 ? -0.669 -9.801 6.970 1.00 95.06 73 GLN A CA 1
ATOM 539 C C . GLN A 1 73 ? -1.107 -8.901 5.807 1.00 95.06 73 GLN A C 1
ATOM 541 O O . GLN A 1 73 ? -2.199 -8.332 5.843 1.00 95.06 73 GLN A O 1
ATOM 546 N N . ALA A 1 74 ? -0.267 -8.752 4.783 1.00 95.56 74 ALA A N 1
ATOM 547 C CA . ALA A 1 74 ? -0.578 -7.966 3.605 1.00 95.56 74 ALA A CA 1
ATOM 548 C C . ALA A 1 74 ? -1.773 -8.558 2.852 1.00 95.56 74 ALA A C 1
ATOM 550 O O . ALA A 1 74 ? -1.829 -9.745 2.534 1.00 95.56 74 ALA A O 1
ATOM 551 N N . VAL A 1 75 ? -2.709 -7.685 2.506 1.00 95.62 75 VAL A N 1
ATOM 552 C CA . VAL A 1 75 ? -3.869 -7.989 1.681 1.00 95.62 75 VAL A CA 1
ATOM 553 C C . VAL A 1 75 ? -3.625 -7.458 0.276 1.00 95.62 75 VAL A C 1
ATOM 555 O O . VAL A 1 75 ? -3.072 -6.372 0.089 1.00 95.62 75 VAL A O 1
ATOM 558 N N . VAL A 1 76 ? -4.065 -8.218 -0.722 1.00 96.75 76 VAL A N 1
ATOM 559 C CA . VAL A 1 76 ? -4.072 -7.796 -2.122 1.00 96.75 76 VAL A CA 1
ATOM 560 C C . VAL A 1 76 ? -5.491 -7.321 -2.465 1.00 96.75 76 VAL A C 1
ATOM 562 O O . VAL A 1 76 ? -6.395 -8.153 -2.538 1.00 96.75 76 VAL A O 1
ATOM 565 N N . PRO A 1 77 ? -5.741 -6.010 -2.643 1.00 94.31 77 PRO A N 1
ATOM 566 C CA . PRO A 1 77 ? -7.100 -5.495 -2.821 1.00 94.31 77 PRO A CA 1
ATOM 567 C C . PRO A 1 77 ? -7.693 -5.749 -4.214 1.00 94.31 77 PRO A C 1
ATOM 569 O O . PRO A 1 77 ? -8.890 -5.548 -4.405 1.00 94.31 77 PRO A O 1
ATOM 572 N N . VAL A 1 78 ? -6.876 -6.152 -5.191 1.00 94.31 78 VAL A N 1
ATOM 573 C CA . VAL A 1 78 ? -7.272 -6.391 -6.588 1.00 94.31 78 VAL A CA 1
ATOM 574 C C . VAL A 1 78 ? -6.589 -7.628 -7.148 1.00 94.31 78 VAL A C 1
ATOM 576 O O . VAL A 1 78 ? -5.440 -7.909 -6.834 1.00 94.31 78 VAL A O 1
ATOM 579 N N . VAL A 1 79 ? -7.277 -8.340 -8.035 1.00 92.06 79 VAL A N 1
ATOM 580 C CA . VAL A 1 79 ? -6.743 -9.548 -8.686 1.00 92.06 79 VAL A CA 1
ATOM 581 C C . VAL A 1 79 ? -5.836 -9.247 -9.882 1.00 92.06 79 VAL A C 1
ATOM 583 O O . VAL A 1 79 ? -5.076 -10.109 -10.309 1.00 92.06 79 VAL A O 1
ATOM 586 N N . THR A 1 80 ? -5.899 -8.026 -10.420 1.00 91.81 80 THR A N 1
ATOM 587 C CA . THR A 1 80 ? -5.101 -7.576 -11.567 1.00 91.81 80 THR A CA 1
ATOM 588 C C . THR A 1 80 ? -4.686 -6.124 -11.382 1.00 91.81 80 THR A C 1
ATOM 590 O O . THR A 1 80 ? -5.511 -5.295 -10.994 1.00 91.81 80 THR A O 1
ATOM 593 N N . TRP A 1 81 ? -3.440 -5.802 -11.727 1.00 94.25 81 TRP A N 1
ATOM 594 C CA . TRP A 1 81 ? -2.958 -4.428 -11.819 1.00 94.25 81 TRP A CA 1
ATOM 595 C C . TRP A 1 81 ? -2.059 -4.286 -13.054 1.00 94.25 81 TRP A C 1
ATOM 597 O O . TRP A 1 81 ? -1.112 -5.060 -13.192 1.00 94.25 81 TRP A O 1
ATOM 607 N N . PRO A 1 82 ? -2.362 -3.369 -13.985 1.00 92.00 82 PRO A N 1
ATOM 608 C CA . PRO A 1 82 ? -1.641 -3.283 -15.247 1.00 92.00 82 PRO A CA 1
ATOM 609 C C . PRO A 1 82 ? -0.229 -2.724 -15.057 1.00 92.00 82 PRO A C 1
ATOM 611 O O . PRO A 1 82 ? 0.000 -1.830 -14.245 1.00 92.00 82 PRO A O 1
ATOM 614 N N . GLY A 1 83 ? 0.710 -3.242 -15.847 1.00 90.75 83 GLY A N 1
ATOM 615 C CA . GLY A 1 83 ? 2.093 -2.768 -15.910 1.00 90.75 83 GLY A CA 1
ATOM 616 C C . GLY A 1 83 ? 2.990 -3.249 -14.771 1.00 90.75 83 GLY A C 1
ATOM 617 O O . GLY A 1 83 ? 4.191 -3.379 -14.990 1.00 90.75 83 GLY A O 1
ATOM 618 N N . SER A 1 84 ? 2.458 -3.506 -13.574 1.00 95.19 84 SER A N 1
ATOM 619 C CA . SER A 1 84 ? 3.274 -3.890 -12.417 1.00 95.19 84 SER A CA 1
ATOM 620 C C . SER A 1 84 ? 3.730 -5.347 -12.475 1.00 95.19 84 SER A C 1
ATOM 622 O O . SER A 1 84 ? 2.939 -6.233 -12.792 1.00 95.19 84 SER A O 1
ATOM 624 N N . ALA A 1 85 ? 4.976 -5.606 -12.078 1.00 95.44 85 ALA A N 1
ATOM 625 C CA . ALA A 1 85 ? 5.533 -6.948 -11.923 1.00 95.44 85 ALA A CA 1
ATOM 626 C C . ALA A 1 85 ? 4.745 -7.791 -10.912 1.00 95.44 85 ALA A C 1
ATOM 628 O O . ALA A 1 85 ? 4.572 -8.999 -11.082 1.00 95.44 85 ALA A O 1
ATOM 629 N N . ARG A 1 86 ? 4.213 -7.137 -9.872 1.00 96.12 86 ARG A N 1
ATOM 630 C CA . ARG A 1 86 ? 3.402 -7.753 -8.822 1.00 96.12 86 ARG A CA 1
ATOM 631 C C . ARG A 1 86 ? 2.175 -6.928 -8.493 1.00 96.12 86 ARG A C 1
ATOM 633 O O . ARG A 1 86 ? 2.157 -5.704 -8.623 1.00 96.12 86 ARG A O 1
ATOM 640 N N . LEU A 1 87 ? 1.155 -7.620 -7.992 1.00 97.06 87 LEU A N 1
ATOM 641 C CA . LEU A 1 87 ? -0.043 -6.969 -7.481 1.00 97.06 87 LEU A CA 1
ATOM 642 C C . LEU A 1 87 ? 0.318 -6.079 -6.285 1.00 97.06 87 LEU A C 1
ATOM 644 O O . LEU A 1 87 ? 1.068 -6.519 -5.403 1.00 97.06 87 LEU A O 1
ATOM 648 N N . PRO A 1 88 ? -0.215 -4.848 -6.225 1.00 97.44 8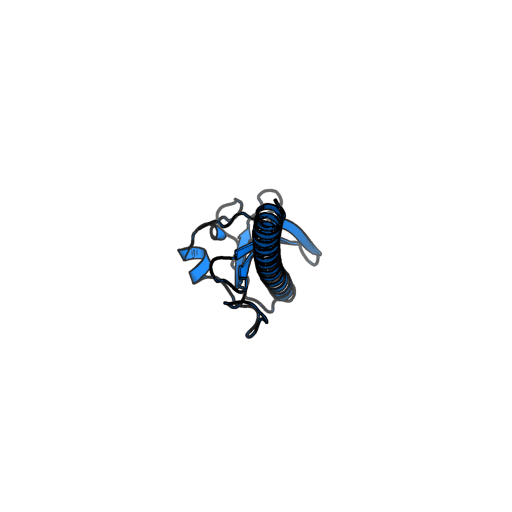8 PRO A N 1
ATOM 649 C CA . PRO A 1 88 ? 0.016 -3.980 -5.090 1.00 97.44 88 PRO A CA 1
ATOM 650 C C . PRO A 1 88 ? -0.694 -4.530 -3.854 1.00 97.44 88 PRO A C 1
ATOM 652 O O . PRO A 1 88 ? -1.685 -5.256 -3.938 1.00 97.44 88 PRO A O 1
ATOM 655 N N . GLN A 1 89 ? -0.158 -4.196 -2.690 1.00 97.44 89 GLN A N 1
ATOM 656 C CA . GLN A 1 89 ? -0.544 -4.790 -1.418 1.00 97.44 89 GLN A CA 1
ATOM 657 C C . GLN A 1 89 ? -0.768 -3.707 -0.375 1.00 97.44 89 GLN A C 1
ATOM 659 O O . GLN A 1 89 ? -0.201 -2.619 -0.467 1.00 97.44 89 GLN A O 1
ATOM 664 N N . CYS A 1 90 ? -1.552 -4.008 0.649 1.00 97.12 90 CYS A N 1
ATOM 665 C CA . CYS A 1 90 ? -1.744 -3.121 1.784 1.00 97.12 90 CYS A CA 1
ATOM 666 C C . CYS A 1 90 ? -1.750 -3.898 3.098 1.00 97.12 90 CYS A C 1
ATOM 668 O O . CYS A 1 90 ? -2.219 -5.028 3.168 1.00 97.12 90 CYS A O 1
ATOM 670 N N . LEU A 1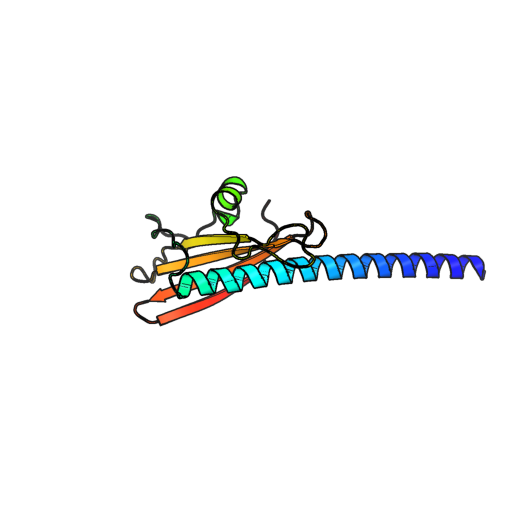 91 ? -1.261 -3.264 4.153 1.00 97.19 91 LEU A N 1
ATOM 671 C CA . LEU A 1 91 ? -1.338 -3.736 5.524 1.00 97.19 91 LEU A CA 1
ATOM 672 C C . LEU A 1 91 ? -2.185 -2.750 6.325 1.00 97.19 91 LEU A C 1
ATOM 674 O O . LEU A 1 91 ? -1.969 -1.539 6.237 1.00 97.19 91 LEU A O 1
ATOM 678 N N . VAL A 1 92 ? -3.125 -3.267 7.114 1.00 96.88 92 VAL A N 1
ATOM 679 C CA . VAL A 1 92 ? -3.912 -2.480 8.067 1.00 96.88 92 VAL A CA 1
ATOM 680 C C . VAL A 1 92 ? -3.464 -2.850 9.470 1.00 96.88 92 VAL A C 1
ATOM 682 O O . VAL A 1 92 ? -3.554 -4.008 9.862 1.00 96.88 92 VAL A O 1
ATOM 685 N N . GLU A 1 93 ? -3.025 -1.862 10.240 1.00 96.19 93 GLU A N 1
ATOM 686 C CA . GLU A 1 93 ? -2.636 -2.035 11.637 1.00 96.19 93 GLU A CA 1
ATOM 687 C C . GLU A 1 93 ? -3.531 -1.173 12.521 1.00 96.19 93 GLU A C 1
ATOM 689 O O . GLU A 1 93 ? -3.743 0.009 12.245 1.00 96.19 93 GLU A O 1
ATOM 694 N N . ALA A 1 94 ? -4.068 -1.755 13.592 1.00 95.44 94 ALA A N 1
ATOM 695 C CA . ALA A 1 94 ? -4.846 -0.997 14.558 1.00 95.44 94 ALA A CA 1
ATOM 696 C C . ALA A 1 94 ? -3.929 -0.124 15.426 1.00 95.44 94 ALA A C 1
ATOM 698 O O . ALA A 1 94 ? -2.852 -0.542 15.847 1.00 95.44 94 ALA A O 1
ATOM 699 N N . TRP A 1 95 ? -4.382 1.091 15.715 1.00 93.88 95 TRP A N 1
ATOM 700 C CA . TRP A 1 95 ? -3.662 2.081 16.501 1.00 93.88 95 TRP A CA 1
ATOM 701 C C . TRP A 1 95 ? -4.530 2.544 17.670 1.00 93.88 95 TRP A C 1
ATOM 703 O O . TRP A 1 95 ? -5.645 3.033 17.485 1.00 93.88 95 TRP A O 1
ATOM 713 N N . ARG A 1 96 ? -4.005 2.414 18.891 1.00 91.75 96 ARG A N 1
ATOM 714 C CA . ARG A 1 96 ? -4.597 3.009 20.089 1.00 91.75 96 ARG A CA 1
ATOM 715 C C . ARG A 1 96 ? -3.981 4.390 20.338 1.00 91.75 96 ARG A C 1
ATOM 717 O O . ARG A 1 96 ? -2.802 4.491 20.680 1.00 91.75 96 ARG A O 1
ATOM 724 N N . ILE A 1 97 ? -4.778 5.442 20.148 1.00 90.75 97 ILE A N 1
ATOM 725 C CA . ILE A 1 97 ? -4.377 6.837 20.377 1.00 90.75 97 ILE A CA 1
ATOM 726 C C . ILE A 1 97 ? -4.708 7.204 21.825 1.00 90.75 97 ILE A C 1
ATOM 728 O O . ILE A 1 97 ? -5.881 7.246 22.189 1.00 90.75 97 ILE A O 1
ATOM 732 N N . ASP A 1 98 ? -3.699 7.511 22.643 1.00 89.69 98 ASP A N 1
ATOM 733 C CA . ASP A 1 98 ? -3.906 7.805 24.071 1.00 89.69 98 ASP A CA 1
ATOM 734 C C . ASP A 1 98 ? -4.834 8.998 24.321 1.00 89.69 98 ASP A C 1
ATOM 736 O O . ASP A 1 98 ? -5.653 8.963 25.235 1.00 89.69 98 ASP A O 1
ATOM 740 N N . SER A 1 99 ? -4.765 10.034 23.481 1.00 90.25 99 SER A N 1
ATOM 741 C CA . SER A 1 99 ? -5.636 11.209 23.595 1.00 90.25 99 SER A CA 1
ATOM 742 C C . SER A 1 99 ? -7.079 10.965 23.137 1.00 90.25 99 SER A C 1
ATOM 744 O O . SER A 1 99 ? -7.936 11.814 23.373 1.00 90.25 99 SER A O 1
ATOM 746 N N . ARG A 1 100 ? -7.369 9.833 22.480 1.00 90.12 100 ARG A N 1
ATOM 747 C CA . ARG A 1 100 ? -8.702 9.480 21.957 1.00 90.12 100 ARG A CA 1
ATOM 748 C C . ARG A 1 100 ? -9.009 7.996 22.213 1.00 90.12 100 ARG A C 1
ATOM 750 O O . ARG A 1 100 ? -9.125 7.224 21.262 1.00 90.12 100 ARG A O 1
ATOM 757 N N . PRO A 1 101 ? -9.180 7.573 23.479 1.00 85.50 101 PRO A N 1
ATOM 758 C CA . PRO A 1 101 ? -9.325 6.158 23.839 1.00 85.50 101 PRO A CA 1
ATOM 759 C C . PRO A 1 101 ? -10.612 5.506 23.309 1.00 85.50 101 PRO A C 1
ATOM 761 O O . PRO A 1 101 ? -10.667 4.288 23.169 1.00 85.50 101 PRO A O 1
ATOM 764 N N . ALA A 1 102 ? -11.642 6.302 23.003 1.00 88.12 102 ALA A N 1
ATOM 765 C CA . ALA A 1 102 ? -12.888 5.826 22.402 1.00 88.12 102 ALA A CA 1
ATOM 766 C C . ALA A 1 102 ? -12.822 5.717 20.865 1.00 88.12 102 ALA A C 1
ATOM 768 O O . ALA A 1 102 ? -13.717 5.132 20.253 1.00 88.12 102 ALA A O 1
ATOM 769 N N . ALA A 1 103 ? -11.790 6.283 20.230 1.00 92.56 103 ALA A N 1
ATOM 770 C CA . ALA A 1 103 ? -11.644 6.254 18.784 1.00 92.56 103 ALA A CA 1
ATOM 771 C C . ALA A 1 103 ? -10.982 4.948 18.328 1.00 92.56 103 ALA A C 1
ATOM 773 O O . ALA A 1 103 ? -10.005 4.478 18.914 1.00 92.56 103 ALA A O 1
ATOM 774 N N . ARG A 1 104 ? -11.474 4.380 17.225 1.00 94.06 104 ARG A N 1
ATOM 775 C CA . ARG A 1 104 ? -10.799 3.272 16.538 1.00 94.06 104 ARG A CA 1
ATOM 776 C C . ARG A 1 104 ? -9.919 3.865 15.454 1.00 94.06 104 ARG A C 1
ATOM 778 O O . ARG A 1 104 ? -10.436 4.341 14.447 1.00 94.06 104 ARG A O 1
ATOM 785 N N . ALA A 1 105 ? -8.608 3.860 15.656 1.00 95.06 105 ALA A N 1
ATOM 786 C CA . ALA A 1 105 ? -7.666 4.340 14.658 1.00 95.06 105 ALA A CA 1
ATOM 787 C C . ALA A 1 105 ? -6.928 3.184 13.985 1.00 95.06 105 ALA A C 1
ATOM 789 O O . ALA A 1 105 ? -6.717 2.123 14.571 1.00 95.06 105 ALA A O 1
ATOM 790 N N . PHE A 1 106 ? -6.531 3.413 12.741 1.00 95.88 106 PHE A N 1
ATOM 791 C CA . PHE A 1 106 ? -5.788 2.472 11.923 1.00 95.88 106 PHE A CA 1
ATOM 792 C C . PHE A 1 106 ? -4.709 3.206 11.146 1.00 95.88 106 PHE A C 1
ATOM 794 O O . PHE A 1 106 ? -4.923 4.324 10.672 1.00 95.88 106 PHE A O 1
ATOM 801 N N . VAL A 1 107 ? -3.575 2.543 10.974 1.00 96.06 107 VAL A N 1
ATOM 802 C CA . VAL A 1 107 ? -2.560 2.906 9.995 1.00 96.06 107 VAL A CA 1
ATOM 803 C C . VAL A 1 107 ? -2.690 1.933 8.832 1.00 96.06 107 VAL A C 1
ATOM 805 O O . VAL A 1 107 ? -2.653 0.721 9.024 1.00 96.06 107 VAL A O 1
ATOM 808 N N . VAL A 1 108 ? -2.870 2.467 7.628 1.00 97.00 108 VAL A N 1
ATOM 809 C CA . VAL A 1 108 ? -2.895 1.684 6.393 1.00 97.00 108 VAL A CA 1
ATOM 810 C C . VAL A 1 108 ? -1.613 1.977 5.637 1.00 97.00 108 VAL A C 1
ATOM 812 O O . VAL A 1 108 ? -1.370 3.125 5.264 1.00 97.00 108 VAL A O 1
ATOM 815 N N . THR A 1 109 ? -0.798 0.951 5.426 1.00 97.81 109 THR A N 1
ATOM 816 C CA . THR A 1 109 ? 0.459 1.047 4.681 1.00 97.81 109 THR A CA 1
ATOM 817 C C . THR A 1 109 ? 0.323 0.265 3.386 1.00 97.81 109 THR A C 1
ATOM 819 O O . THR A 1 109 ? 0.066 -0.932 3.422 1.00 97.81 109 THR A O 1
ATOM 822 N N . ALA A 1 110 ? 0.496 0.923 2.245 1.00 97.81 110 ALA A N 1
ATOM 823 C CA . ALA A 1 110 ? 0.429 0.300 0.932 1.00 97.81 110 ALA A CA 1
ATOM 824 C C . ALA A 1 110 ? 1.817 0.178 0.302 1.00 97.81 110 ALA A C 1
ATOM 826 O O . ALA A 1 110 ? 2.642 1.084 0.427 1.00 97.81 110 ALA A O 1
ATOM 827 N N . ARG A 1 111 ? 2.039 -0.934 -0.400 1.00 97.94 111 ARG A N 1
ATOM 828 C CA . ARG A 1 111 ? 3.220 -1.231 -1.209 1.00 97.94 111 ARG A CA 1
ATOM 829 C C . ARG A 1 111 ? 2.787 -1.443 -2.654 1.00 97.94 111 ARG A C 1
ATOM 831 O O . ARG A 1 111 ? 1.993 -2.339 -2.934 1.00 97.94 111 ARG A O 1
ATOM 838 N N . GLY A 1 112 ? 3.333 -0.641 -3.554 1.00 97.56 112 GLY A N 1
ATOM 839 C CA . GLY A 1 112 ? 3.183 -0.791 -4.997 1.00 97.56 112 GLY A CA 1
ATOM 840 C C . GLY A 1 112 ? 4.495 -1.188 -5.655 1.00 97.56 112 GLY A C 1
ATOM 841 O O . GLY A 1 112 ? 5.568 -0.878 -5.133 1.00 97.56 112 GLY A O 1
ATOM 842 N N . PHE A 1 113 ? 4.386 -1.858 -6.798 1.00 97.69 113 PHE A N 1
ATOM 843 C CA . PHE A 1 113 ? 5.509 -2.367 -7.583 1.00 97.69 113 PHE A CA 1
ATOM 844 C C . PHE A 1 113 ? 5.507 -1.741 -8.976 1.00 97.69 113 PHE A C 1
ATOM 846 O O . PHE A 1 113 ? 4.439 -1.504 -9.551 1.00 97.69 113 PHE A O 1
ATOM 853 N N . GLY A 1 114 ? 6.693 -1.453 -9.498 1.00 96.81 114 GLY A N 1
ATOM 854 C CA . GLY A 1 114 ? 6.910 -1.013 -10.869 1.00 96.81 114 GLY A CA 1
ATOM 855 C C . GLY A 1 114 ? 6.833 -2.183 -11.846 1.00 96.81 114 GLY A C 1
ATOM 856 O O . GLY A 1 114 ? 6.329 -3.252 -11.508 1.00 96.81 114 GLY A O 1
ATOM 857 N N . VAL A 1 115 ? 7.311 -1.967 -13.065 1.00 95.38 115 VAL A N 1
ATOM 858 C CA . VAL A 1 115 ? 7.625 -3.013 -14.048 1.00 95.38 115 VAL A CA 1
ATOM 859 C C . VAL A 1 115 ? 8.753 -3.906 -13.532 1.00 95.38 115 VAL A C 1
ATOM 861 O O . VAL A 1 115 ? 8.765 -5.095 -13.834 1.00 95.38 115 VAL A O 1
ATOM 864 N N . ASP A 1 116 ? 9.676 -3.343 -12.750 1.00 92.75 116 ASP A N 1
ATOM 865 C CA . ASP A 1 116 ? 10.682 -4.093 -12.003 1.00 92.75 116 ASP A CA 1
ATOM 866 C C . ASP A 1 116 ? 10.216 -4.332 -10.552 1.00 92.75 116 ASP A C 1
ATOM 868 O O . ASP A 1 116 ? 9.664 -3.440 -9.898 1.00 92.75 116 ASP A O 1
ATOM 872 N N . ASP A 1 117 ? 10.447 -5.542 -10.040 1.00 89.31 117 ASP A N 1
ATOM 873 C CA . ASP A 1 117 ? 10.086 -5.958 -8.678 1.00 89.31 117 ASP A CA 1
ATOM 874 C C . ASP A 1 117 ? 10.887 -5.211 -7.593 1.00 89.31 117 ASP A C 1
ATOM 876 O O . ASP A 1 117 ? 10.421 -5.052 -6.452 1.00 89.31 117 ASP A O 1
ATOM 880 N N . ASP A 1 118 ? 12.080 -4.721 -7.940 1.00 92.38 118 ASP A N 1
ATOM 881 C CA . ASP A 1 118 ? 12.909 -3.897 -7.065 1.00 92.38 118 ASP A CA 1
ATOM 882 C C . ASP A 1 118 ? 12.426 -2.446 -6.988 1.00 92.38 118 ASP A C 1
ATOM 884 O O . ASP A 1 118 ? 12.651 -1.770 -5.969 1.00 92.38 118 ASP A O 1
ATOM 888 N N . THR A 1 119 ? 11.697 -1.979 -8.004 1.00 96.00 119 THR A N 1
ATOM 889 C CA . THR A 1 119 ? 11.087 -0.651 -8.008 1.00 96.00 119 THR A CA 1
ATOM 890 C C . THR A 1 119 ? 9.810 -0.672 -7.185 1.00 96.00 119 THR A C 1
ATOM 892 O O . THR A 1 119 ? 8.735 -1.067 -7.629 1.00 96.00 119 THR A O 1
ATOM 895 N N . GLN A 1 120 ? 9.926 -0.207 -5.943 1.00 96.62 120 GLN A N 1
ATOM 896 C CA . GLN A 1 120 ? 8.824 -0.195 -4.988 1.00 96.62 120 GLN A CA 1
ATOM 897 C C . GLN A 1 120 ? 8.517 1.218 -4.517 1.00 96.62 120 GLN A C 1
ATOM 899 O O . GLN A 1 120 ? 9.416 2.022 -4.270 1.00 96.62 120 GLN A O 1
ATOM 904 N N . SER A 1 121 ? 7.231 1.494 -4.322 1.00 97.44 121 SER A N 1
ATOM 905 C CA . SER A 1 121 ? 6.757 2.695 -3.637 1.00 97.44 121 SER A CA 1
ATOM 906 C C . SER A 1 121 ? 5.904 2.313 -2.442 1.00 97.44 121 SER A C 1
ATOM 908 O O . SER A 1 121 ? 5.123 1.362 -2.492 1.00 97.44 121 SER A O 1
ATOM 910 N N . TRP A 1 122 ? 6.059 3.076 -1.367 1.00 97.81 122 TRP A N 1
ATOM 911 C CA . TRP A 1 122 ? 5.401 2.827 -0.095 1.00 97.81 122 TRP A CA 1
ATOM 912 C C . TRP A 1 122 ? 4.653 4.073 0.348 1.00 97.81 122 TRP A C 1
ATOM 914 O O . TRP A 1 122 ? 5.241 5.151 0.437 1.00 97.81 122 TRP A O 1
ATOM 924 N N . LEU A 1 123 ? 3.363 3.933 0.638 1.00 97.88 123 LEU A N 1
ATOM 925 C CA . LEU A 1 123 ? 2.491 5.038 1.032 1.00 97.88 123 LEU A CA 1
ATOM 926 C C . LEU A 1 123 ? 1.758 4.703 2.320 1.00 97.88 123 LEU A C 1
ATOM 928 O O . LEU A 1 123 ? 1.469 3.538 2.592 1.00 97.88 123 LEU A O 1
ATOM 932 N N . GLN A 1 124 ? 1.436 5.726 3.107 1.00 97.44 124 GLN A N 1
ATOM 933 C CA . GLN A 1 124 ? 0.739 5.535 4.369 1.00 97.44 124 GLN A CA 1
ATOM 934 C C . GLN A 1 124 ? -0.383 6.552 4.575 1.00 97.44 124 GLN A C 1
ATOM 936 O O . GLN A 1 124 ? -0.211 7.754 4.357 1.00 97.44 124 GLN A O 1
ATOM 941 N N . ALA A 1 125 ? -1.512 6.058 5.077 1.00 97.12 125 ALA A N 1
ATOM 942 C CA . ALA A 1 125 ? -2.634 6.856 5.548 1.00 97.12 125 ALA A CA 1
ATOM 943 C C . ALA A 1 125 ? -3.043 6.430 6.961 1.00 97.12 125 ALA A C 1
ATOM 945 O O . ALA A 1 125 ? -2.796 5.304 7.393 1.00 97.12 125 ALA A O 1
ATOM 946 N N . GLN A 1 126 ? -3.698 7.339 7.671 1.00 96.12 126 GLN A N 1
ATOM 947 C CA . GLN A 1 126 ? -4.362 7.076 8.938 1.00 96.12 126 GLN A CA 1
ATOM 948 C C . GLN A 1 126 ? -5.871 7.213 8.754 1.00 96.12 126 GLN A C 1
ATOM 950 O O . GLN A 1 126 ? -6.350 8.174 8.152 1.00 96.12 126 GLN A O 1
ATOM 955 N N . ILE A 1 127 ? -6.615 6.268 9.318 1.00 96.25 127 ILE A N 1
ATOM 956 C CA . ILE A 1 127 ? -8.076 6.282 9.351 1.00 96.25 127 ILE A CA 1
ATOM 957 C C . ILE A 1 127 ? -8.510 6.279 10.812 1.00 96.25 127 ILE A C 1
ATOM 959 O O . ILE A 1 127 ? -8.059 5.429 11.574 1.00 96.25 127 ILE A O 1
ATOM 963 N N . VAL A 1 128 ? -9.363 7.218 11.213 1.00 95.94 128 VAL A N 1
ATOM 964 C CA . VAL A 1 128 ? -9.891 7.308 12.581 1.00 95.94 128 VAL A CA 1
ATOM 965 C C . VAL A 1 128 ? -11.410 7.283 12.535 1.00 95.94 128 VAL A C 1
ATOM 967 O O . VAL A 1 128 ? -12.027 8.100 11.856 1.00 95.94 128 VAL A O 1
ATOM 970 N N . PHE A 1 129 ? -12.006 6.352 13.269 1.00 94.94 129 PHE A N 1
ATOM 971 C CA . PHE A 1 129 ? -13.445 6.258 13.476 1.00 94.94 129 PHE A CA 1
ATOM 972 C C . PHE A 1 129 ? -13.785 6.752 14.880 1.00 94.94 129 PHE A C 1
ATOM 974 O O . PHE A 1 129 ? -13.240 6.248 15.866 1.00 94.94 129 PHE A O 1
ATOM 981 N N . GLU A 1 130 ? -14.713 7.698 14.973 1.00 92.69 130 GLU A N 1
ATOM 982 C CA . GLU A 1 130 ? -15.248 8.202 16.238 1.00 92.69 130 GLU A CA 1
ATOM 983 C C . GLU A 1 130 ? -16.767 8.363 16.101 1.00 92.69 130 GLU A C 1
ATOM 985 O O . GLU A 1 130 ? -17.269 9.275 15.441 1.00 92.69 130 GLU A O 1
ATOM 990 N N . GLY A 1 131 ? -17.516 7.406 16.657 1.00 88.38 131 GLY A N 1
ATOM 991 C CA . GLY A 1 131 ? -18.953 7.289 16.411 1.00 88.38 131 GLY A CA 1
ATOM 992 C C . GLY A 1 131 ? -19.254 7.083 14.922 1.00 88.38 131 GLY A C 1
ATOM 993 O O . GLY A 1 131 ? -18.780 6.126 14.314 1.00 88.38 131 GLY A O 1
ATOM 994 N N . THR A 1 132 ? -20.039 7.987 14.332 1.00 88.06 132 THR A N 1
ATOM 995 C CA . THR A 1 132 ? -20.387 7.980 12.897 1.00 88.06 132 THR A CA 1
ATOM 996 C C . THR A 1 132 ? -19.393 8.750 12.026 1.00 88.06 132 THR A C 1
ATOM 998 O O . THR A 1 132 ? -19.483 8.707 10.798 1.00 88.06 132 THR A O 1
ATOM 1001 N N . ARG A 1 133 ? -18.439 9.465 12.635 1.00 93.56 133 ARG A N 1
ATOM 1002 C CA . ARG A 1 133 ? -17.451 10.272 11.921 1.00 93.56 133 ARG A CA 1
ATOM 1003 C C . ARG A 1 133 ? -16.258 9.412 11.518 1.00 93.56 133 ARG A C 1
ATOM 1005 O O . ARG A 1 133 ? -15.701 8.675 12.330 1.00 93.56 133 ARG A O 1
ATOM 1012 N N . VAL A 1 134 ? -15.841 9.570 10.263 1.00 95.69 134 VAL A N 1
ATOM 1013 C CA . VAL A 1 134 ? -14.631 8.955 9.711 1.00 95.69 134 VAL A CA 1
ATOM 1014 C C . VAL A 1 134 ? -13.673 10.052 9.285 1.00 95.69 134 VAL A C 1
ATOM 1016 O O . VAL A 1 134 ? -13.974 10.839 8.389 1.00 95.69 134 VAL A O 1
ATOM 1019 N N . GLU A 1 135 ? -12.502 10.084 9.904 1.00 95.88 135 GLU A N 1
ATOM 1020 C CA . GLU A 1 135 ? -11.408 10.967 9.524 1.00 95.88 135 GLU A CA 1
ATOM 1021 C C . GLU A 1 135 ? -10.380 10.184 8.713 1.00 95.88 135 GLU A C 1
ATOM 1023 O O . GLU A 1 135 ? -9.982 9.079 9.088 1.00 95.88 135 GLU A O 1
ATOM 1028 N N . ARG A 1 136 ? -9.949 10.763 7.592 1.00 95.69 136 ARG A N 1
ATOM 1029 C CA . ARG A 1 136 ? -8.909 10.202 6.732 1.00 95.69 136 ARG A CA 1
ATOM 1030 C C . ARG A 1 136 ? -7.774 11.202 6.641 1.00 95.69 136 ARG A C 1
ATOM 1032 O O . ARG A 1 136 ? -7.986 12.327 6.200 1.00 95.69 136 ARG A O 1
ATOM 1039 N N . HIS A 1 137 ? -6.588 10.773 7.036 1.00 94.12 137 HIS A N 1
ATOM 1040 C CA . HIS A 1 137 ? -5.394 11.604 7.061 1.00 94.12 137 HIS A CA 1
ATOM 1041 C C . HIS A 1 137 ? -4.345 10.965 6.161 1.00 94.12 137 HIS A C 1
ATOM 1043 O O . HIS A 1 137 ? -3.845 9.876 6.455 1.00 94.12 137 HIS A O 1
ATOM 1049 N N . TRP A 1 138 ? -4.013 11.622 5.050 1.00 91.62 138 TRP A N 1
ATOM 1050 C CA . TRP A 1 138 ? -2.814 11.251 4.302 1.00 91.62 138 TRP A CA 1
ATOM 1051 C C . TRP A 1 138 ? -1.595 11.546 5.176 1.00 91.62 138 TRP A C 1
ATOM 1053 O O . TRP A 1 138 ? -1.538 12.606 5.800 1.00 91.62 138 TRP A O 1
ATOM 1063 N N . ARG A 1 139 ? -0.639 10.614 5.262 1.00 89.81 139 ARG A N 1
ATOM 1064 C CA . ARG A 1 139 ? 0.541 10.804 6.118 1.00 89.81 139 ARG A CA 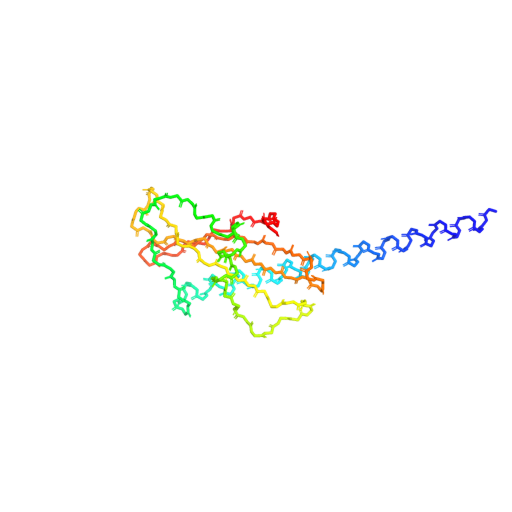1
ATOM 1065 C C . ARG A 1 139 ? 1.777 11.140 5.316 1.00 89.81 139 ARG A C 1
ATOM 1067 O O . ARG A 1 139 ? 2.354 12.203 5.519 1.00 89.81 139 ARG A O 1
ATOM 1074 N N . ARG A 1 140 ? 2.240 10.197 4.493 1.00 92.19 140 ARG A N 1
ATOM 1075 C CA . ARG A 1 140 ? 3.516 10.333 3.786 1.00 92.19 140 ARG A CA 1
ATOM 1076 C C . ARG A 1 140 ? 3.738 9.266 2.725 1.00 92.19 140 ARG A C 1
ATOM 1078 O O . ARG A 1 140 ? 3.187 8.165 2.797 1.00 92.19 140 ARG A O 1
ATOM 1085 N N . VAL A 1 141 ? 4.674 9.585 1.836 1.00 91.75 141 VAL A N 1
ATOM 1086 C CA . VAL A 1 141 ? 5.499 8.602 1.131 1.00 91.75 141 VAL A CA 1
ATOM 1087 C C . VAL A 1 141 ? 6.575 8.102 2.092 1.00 91.75 141 VAL A C 1
ATOM 1089 O O . VAL A 1 141 ? 7.201 8.891 2.802 1.00 91.75 141 VAL A O 1
ATOM 1092 N N . VAL A 1 142 ? 6.765 6.792 2.154 1.00 89.12 142 VAL A N 1
ATOM 1093 C CA . VAL A 1 142 ? 7.696 6.144 3.075 1.00 89.12 142 VAL A CA 1
ATOM 1094 C C . VAL A 1 142 ? 8.889 5.610 2.289 1.00 89.12 142 VAL A C 1
ATOM 1096 O O . VAL A 1 142 ? 8.733 5.105 1.180 1.00 89.12 142 VAL A O 1
ATOM 1099 N N . ALA A 1 143 ? 10.091 5.707 2.859 1.00 90.62 143 ALA A N 1
ATOM 1100 C CA . ALA A 1 143 ? 11.237 4.985 2.319 1.00 90.62 143 ALA A CA 1
ATOM 1101 C C . ALA A 1 143 ? 10.986 3.471 2.392 1.00 90.62 143 ALA A C 1
ATOM 1103 O O . ALA A 1 143 ? 10.316 2.999 3.314 1.00 90.62 143 ALA A O 1
ATOM 1104 N N . ARG A 1 144 ? 11.544 2.714 1.442 1.00 93.06 144 ARG A N 1
ATOM 1105 C CA . ARG A 1 144 ? 11.480 1.249 1.447 1.00 93.06 144 ARG A CA 1
ATOM 1106 C C . ARG A 1 144 ? 12.036 0.724 2.787 1.00 93.06 144 ARG A C 1
ATOM 1108 O O . ARG A 1 144 ? 13.202 0.984 3.080 1.00 93.06 144 ARG A O 1
ATOM 1115 N N . PRO A 1 145 ? 11.222 0.045 3.617 1.00 91.12 145 PRO A N 1
ATOM 1116 C CA . PRO A 1 145 ? 11.628 -0.322 4.970 1.00 91.12 145 PRO A CA 1
ATOM 1117 C C . PRO A 1 145 ? 12.540 -1.555 5.041 1.00 91.12 145 PRO A C 1
ATOM 1119 O O . PRO A 1 145 ? 13.210 -1.728 6.057 1.00 91.12 145 PRO A O 1
ATOM 1122 N N . PHE A 1 146 ? 12.552 -2.403 4.006 1.00 91.94 146 PHE A N 1
ATOM 1123 C CA . PHE A 1 146 ? 13.325 -3.648 3.921 1.00 91.94 146 PHE A CA 1
ATOM 1124 C C . PHE A 1 146 ? 13.571 -4.078 2.470 1.00 91.94 146 PHE A C 1
ATOM 1126 O O . PHE A 1 146 ? 12.830 -3.619 1.570 1.00 91.94 146 PHE A O 1
#

Radius of gyration: 19.89 Å; Cα contacts (8 Å, |Δi|>4): 279; chains: 1; bounding box: 56×29×60 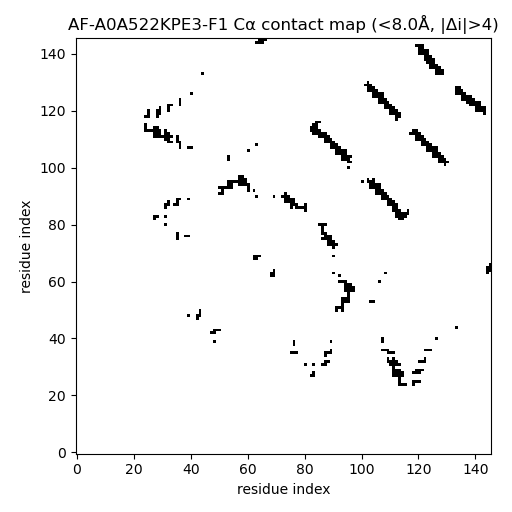Å

pLDDT: mean 93.33, std 4.96, range [63.03, 97.94]

Foldseek 3Di:
DVVVVVVVVVVVVVVVVVVVVLVQQLVQQVVLQVVQLVLVLVCVLVVVDDADDADPDADDDDLCLPPVSCVVAWDQSDPDDPQFPDGKTKHKDWHQDPVCNQKTKIKIKIWGGGNDNVNIWIFIWMWIDDPPDIDIGGDDTDDDSD

Nearest PDB structures (foldseek):
  8xcj-assembly1_F  TM=3.533E-01  e=3.551E-01  Escherichia phage Lambda
  8ule-assembly1_A  TM=4.833E-01  e=7.931E+00  Clostridium perfringens ATCC 13124
  6w3f-assembly2_B  TM=3.758E-01  e=7.038E+00  synthetic construct

Solvent-accessible surface area (backbone atoms only — not comparable to full-atom values): 7879 Å² total; per-residue (Å²): 112,68,66,61,52,52,52,54,53,50,54,50,52,51,50,50,54,51,51,50,50,55,51,53,30,48,51,44,1,39,52,33,7,50,51,24,37,53,49,48,54,48,30,48,74,71,63,79,38,94,74,62,72,70,48,92,61,71,51,84,71,60,55,78,53,37,64,69,54,31,69,76,58,46,42,65,80,55,97,74,56,86,76,29,62,46,69,26,26,28,34,74,39,35,24,31,46,82,96,42,78,85,37,54,30,31,42,39,40,9,40,7,22,3,61,46,76,84,37,65,25,35,34,36,34,36,42,38,37,49,89,93,46,75,47,78,42,84,72,44,80,46,78,82,67,117

Secondary structure (DSSP, 8-state):
-HHHHHHHHHHHHHHHHHHHHHHHHHHHHHHHHHHHHHHHHHHHHTT-SPPPPPPSS-B---GGGSHHHHHHH-B---S--SS-SS--EEEEEEEB-TT-TTSEEEEEEEEEE-SSTT-EEEEEEEEEEETTEEEEEEEEEE----